Protein AF-A0A173SD94-F1 (afdb_monomer_lite)

Sequence (151 aa):
MPSIMVYTEETFYYTDGIRVVAREEYMRPDVTELSFYQKEGFWFGFEAPYSIYTMQGIRALIELKLRQYDCTPEFRYTRKKIEYSYSEKKILDSVIFYITKSDQPGVLSVMEEINHSTHLCFWNMKVPYHDFGEIRKHTDAVFYGMFQQKA

Organism: NCBI:txid301302

pLDDT: mean 86.02, std 11.49, range [43.0, 97.5]

Secondary structure (DSSP, 8-state):
----EEEEEEEEEEGGG-EEEEEEETT-TT-EEEEEEETTEEEEEEEESS-TTT-HHHHHHHHHHHHHTT----EEEEEEEEEEES-TT-GGGEEEEEEEE-SSTT-EEEEEEETT-S-EEEEEE-S-TT-HHHHHHHHHHHHHHHHHTT-

Radius of gyration: 16.24 Å; chains: 1; bounding box: 37×31×44 Å

Structure (mmCIF, N/CA/C/O backbone):
data_AF-A0A173SD94-F1
#
_entry.id   AF-A0A173SD94-F1
#
loop_
_atom_site.group_PDB
_atom_site.id
_atom_site.type_symbol
_atom_site.label_atom_id
_atom_site.label_alt_id
_atom_site.label_comp_id
_atom_site.label_asym_id
_atom_site.label_entity_id
_atom_site.label_seq_id
_atom_site.pdbx_PDB_ins_code
_atom_site.Cartn_x
_atom_site.Cartn_y
_atom_site.Cartn_z
_atom_site.occupancy
_atom_site.B_iso_or_equiv
_atom_site.auth_seq_id
_atom_site.auth_comp_id
_atom_site.auth_asym_id
_atom_site.auth_atom_id
_atom_site.pdbx_PDB_model_num
ATOM 1 N N . MET A 1 1 ? 1.205 -7.989 -28.031 1.00 50.88 1 MET A N 1
ATOM 2 C CA . MET A 1 1 ? 2.018 -7.678 -26.836 1.00 50.88 1 MET A CA 1
ATOM 3 C C . MET A 1 1 ? 1.336 -8.327 -25.649 1.00 50.88 1 MET A C 1
ATOM 5 O O . MET A 1 1 ? 0.119 -8.193 -25.576 1.00 50.88 1 MET A O 1
ATOM 9 N N . PRO A 1 2 ? 2.043 -9.066 -24.780 1.00 56.25 2 PRO A N 1
ATOM 10 C CA . PRO A 1 2 ? 1.450 -9.464 -23.511 1.00 56.25 2 PRO A CA 1
ATOM 11 C C . PRO A 1 2 ? 1.083 -8.198 -22.721 1.00 56.25 2 PRO A C 1
ATOM 13 O O . PRO A 1 2 ? 1.856 -7.240 -22.695 1.00 56.25 2 PRO A O 1
ATOM 16 N N . SER A 1 3 ? -0.122 -8.160 -22.159 1.00 68.50 3 SER A N 1
ATOM 17 C CA . SER A 1 3 ? -0.585 -7.062 -21.311 1.00 68.50 3 SER A CA 1
ATOM 18 C C . SER A 1 3 ? 0.028 -7.227 -19.924 1.00 68.50 3 SER A C 1
ATOM 20 O O . SER A 1 3 ? -0.279 -8.195 -19.230 1.00 68.50 3 SER A O 1
ATOM 22 N N . ILE A 1 4 ? 0.908 -6.307 -19.533 1.00 78.56 4 ILE A N 1
ATOM 23 C CA . ILE A 1 4 ? 1.461 -6.277 -18.179 1.00 78.56 4 ILE A CA 1
ATOM 24 C C . ILE A 1 4 ? 0.435 -5.595 -17.277 1.00 78.56 4 ILE A C 1
ATOM 26 O O . ILE A 1 4 ? 0.091 -4.434 -17.491 1.00 78.56 4 ILE A O 1
ATOM 30 N N . MET A 1 5 ? -0.029 -6.323 -16.269 1.00 85.31 5 MET A N 1
ATOM 31 C CA . MET A 1 5 ? -0.860 -5.796 -15.196 1.00 85.31 5 MET A CA 1
ATOM 32 C C . MET A 1 5 ? 0.035 -5.339 -14.057 1.00 85.31 5 MET A C 1
ATOM 34 O O . MET A 1 5 ? 0.999 -6.017 -13.693 1.00 85.31 5 MET A O 1
ATOM 38 N N . VAL A 1 6 ? -0.293 -4.182 -13.498 1.00 87.81 6 VAL A N 1
ATOM 39 C CA . VAL A 1 6 ? 0.474 -3.557 -12.430 1.00 87.81 6 VAL A CA 1
ATOM 40 C C . VAL A 1 6 ? -0.467 -3.171 -11.308 1.00 87.81 6 VAL A C 1
ATOM 42 O O . VAL A 1 6 ? -1.385 -2.376 -11.518 1.00 87.81 6 VAL A O 1
ATOM 45 N N . TYR A 1 7 ? -0.180 -3.678 -10.115 1.00 89.25 7 TYR A N 1
ATOM 46 C CA . TYR A 1 7 ? -0.896 -3.324 -8.900 1.00 89.25 7 TYR A CA 1
ATOM 47 C C . TYR A 1 7 ? 0.049 -2.672 -7.901 1.00 89.25 7 TYR A C 1
ATOM 49 O O . TYR A 1 7 ? 1.082 -3.242 -7.545 1.00 89.25 7 TYR A O 1
ATOM 57 N N . THR A 1 8 ? -0.338 -1.498 -7.421 1.00 92.06 8 THR A N 1
ATOM 58 C CA . THR A 1 8 ? 0.311 -0.821 -6.300 1.00 92.06 8 THR A CA 1
ATOM 59 C C . THR A 1 8 ? -0.572 -0.990 -5.077 1.00 92.06 8 THR A C 1
ATOM 61 O O . THR A 1 8 ? -1.768 -0.714 -5.124 1.00 92.06 8 THR A O 1
ATOM 64 N N . GLU A 1 9 ? 0.010 -1.459 -3.982 1.00 94.12 9 GLU A N 1
ATOM 65 C CA . GLU A 1 9 ? -0.698 -1.721 -2.738 1.00 94.12 9 GLU A CA 1
ATOM 66 C C . GLU A 1 9 ? 0.004 -1.040 -1.561 1.00 94.12 9 GLU A C 1
ATOM 68 O O . GLU A 1 9 ? 1.224 -1.134 -1.387 1.00 94.12 9 GLU A O 1
ATOM 73 N N . GLU A 1 10 ? -0.785 -0.390 -0.712 1.00 94.44 10 GLU A N 1
ATOM 74 C CA . GLU A 1 10 ? -0.366 0.070 0.602 1.00 94.44 10 GLU A CA 1
ATOM 75 C C . GLU A 1 10 ? -1.263 -0.513 1.685 1.00 94.44 10 GLU A C 1
ATOM 77 O O . GLU A 1 10 ? -2.476 -0.311 1.706 1.00 94.44 10 GLU A O 1
ATOM 82 N N . THR A 1 11 ? -0.650 -1.229 2.620 1.00 95.12 11 THR A N 1
ATOM 83 C CA . THR A 1 11 ? -1.340 -1.813 3.761 1.00 95.12 11 THR A CA 1
ATOM 84 C C . THR A 1 11 ? -1.064 -1.000 5.017 1.00 95.12 11 THR A C 1
ATOM 86 O O . THR A 1 11 ? 0.054 -1.015 5.533 1.00 95.12 11 THR A O 1
ATOM 89 N N . PHE A 1 12 ? -2.096 -0.363 5.557 1.00 94.38 12 PHE A N 1
ATOM 90 C CA . PHE A 1 12 ? -2.075 0.402 6.798 1.00 94.38 12 PHE A CA 1
ATOM 91 C C . PHE A 1 12 ? -2.411 -0.495 7.989 1.00 94.38 12 PHE A C 1
ATOM 93 O O . PHE A 1 12 ? -3.413 -1.211 7.973 1.00 94.38 12 PHE A O 1
ATOM 100 N N . TYR A 1 13 ? -1.604 -0.419 9.044 1.00 94.62 13 TYR A N 1
ATOM 101 C CA . TYR A 1 13 ? -1.827 -1.123 10.303 1.00 94.62 13 TYR A CA 1
ATOM 102 C C . TYR A 1 13 ? -2.145 -0.115 11.401 1.00 94.62 13 TYR A C 1
ATOM 104 O O . TYR A 1 13 ? -1.345 0.781 11.688 1.00 94.62 13 TYR A O 1
ATOM 112 N N . TYR A 1 14 ? -3.298 -0.291 12.032 1.00 93.75 14 TYR A N 1
ATOM 113 C CA . TYR A 1 14 ? -3.752 0.515 13.157 1.00 93.75 14 TYR A CA 1
ATOM 114 C C . TYR A 1 14 ? -3.712 -0.308 14.449 1.00 93.75 14 TYR A C 1
ATOM 116 O O . TYR A 1 14 ? -3.553 -1.536 14.444 1.00 93.75 14 TYR A O 1
ATOM 124 N N . THR A 1 15 ? -3.829 0.372 15.585 1.00 85.44 15 THR A N 1
ATOM 125 C CA . THR A 1 15 ? -4.229 -0.259 16.847 1.00 85.44 15 THR A CA 1
ATOM 126 C C . THR A 1 15 ? -5.554 -1.014 16.689 1.00 85.44 15 THR A C 1
ATOM 128 O O . THR A 1 15 ? -6.225 -0.929 15.665 1.00 85.44 15 THR A O 1
ATOM 131 N N . ASP A 1 16 ? -5.884 -1.855 17.668 1.00 82.19 16 ASP A N 1
ATOM 132 C CA . ASP A 1 16 ? -7.099 -2.695 17.684 1.00 82.19 16 ASP A CA 1
ATOM 133 C C . ASP A 1 16 ? -7.096 -3.893 16.720 1.00 82.19 16 ASP A C 1
ATOM 135 O O . ASP A 1 16 ? -8.035 -4.687 16.678 1.00 82.19 16 ASP A O 1
ATOM 139 N N . GLY A 1 17 ? -5.979 -4.116 16.021 1.00 90.19 17 GLY A N 1
ATOM 140 C CA . GLY A 1 17 ? -5.851 -5.214 15.060 1.00 90.19 17 GLY A CA 1
ATOM 141 C C . GLY A 1 17 ? -6.561 -4.926 13.741 1.00 90.19 17 GLY A C 1
ATOM 142 O O . GLY A 1 17 ? -6.879 -5.859 13.006 1.00 90.19 17 GLY A O 1
ATOM 143 N N . ILE A 1 18 ? -6.803 -3.645 13.451 1.00 94.75 18 ILE A N 1
ATOM 144 C CA . ILE A 1 18 ? -7.381 -3.188 12.194 1.00 94.75 18 ILE A CA 1
ATOM 145 C C . ILE A 1 18 ? -6.268 -3.051 11.158 1.00 94.75 18 ILE A C 1
ATOM 147 O O . ILE A 1 18 ? -5.233 -2.416 11.392 1.00 94.75 18 ILE A O 1
ATOM 151 N N . ARG A 1 19 ? -6.506 -3.629 9.984 1.00 95.88 19 ARG A N 1
ATOM 152 C CA . ARG A 1 19 ? -5.631 -3.504 8.822 1.00 95.88 19 ARG A CA 1
ATOM 153 C C . ARG A 1 19 ? -6.450 -3.042 7.631 1.00 95.88 19 ARG A C 1
ATOM 155 O O . ARG A 1 19 ? -7.505 -3.606 7.362 1.00 95.88 19 ARG A O 1
ATOM 162 N N . VAL A 1 20 ? -5.956 -2.053 6.903 1.00 96.50 20 VAL A N 1
ATOM 163 C CA . VAL A 1 20 ? -6.625 -1.527 5.710 1.00 96.50 20 VAL A CA 1
ATOM 164 C C . VAL A 1 20 ? -5.686 -1.666 4.528 1.00 96.50 20 VAL A C 1
ATOM 166 O O . VAL A 1 20 ? -4.536 -1.250 4.611 1.00 96.50 20 VAL A O 1
ATOM 169 N N . VAL A 1 21 ? -6.156 -2.281 3.452 1.00 96.12 21 VAL A N 1
ATOM 170 C CA . VAL A 1 21 ? -5.405 -2.482 2.214 1.00 96.12 21 VAL A CA 1
ATOM 171 C C . VAL A 1 21 ? -5.951 -1.510 1.181 1.00 96.12 21 VAL A C 1
ATOM 173 O O . VAL A 1 21 ? -7.133 -1.570 0.857 1.00 96.12 21 VAL A O 1
ATOM 176 N N . ALA A 1 22 ? -5.101 -0.613 0.699 1.00 94.69 22 ALA A N 1
ATOM 177 C CA . ALA A 1 22 ? -5.373 0.256 -0.433 1.00 94.69 22 ALA A CA 1
ATOM 178 C C . ALA A 1 22 ? -4.685 -0.321 -1.665 1.00 94.69 22 ALA A C 1
ATOM 180 O O . ALA A 1 22 ? -3.470 -0.501 -1.635 1.00 94.69 22 ALA A O 1
ATOM 181 N N . ARG A 1 23 ? -5.438 -0.620 -2.722 1.00 93.75 23 ARG A N 1
ATOM 182 C CA . ARG A 1 23 ? -4.920 -1.195 -3.964 1.00 93.75 23 ARG A CA 1
ATOM 183 C C . ARG A 1 23 ? -5.354 -0.351 -5.152 1.00 93.75 23 ARG A C 1
ATOM 185 O O . ARG A 1 23 ? -6.531 -0.058 -5.311 1.00 93.75 23 ARG A O 1
ATOM 192 N N . GLU A 1 24 ? -4.401 0.006 -5.996 1.00 91.44 24 GLU A N 1
ATOM 193 C CA . GLU A 1 24 ? -4.641 0.734 -7.238 1.00 91.44 24 GLU A CA 1
ATOM 194 C C . GLU A 1 24 ? -4.048 -0.053 -8.402 1.00 91.44 24 GLU A C 1
ATOM 196 O O . GLU A 1 24 ? -2.906 -0.522 -8.347 1.00 91.44 24 GLU A O 1
ATOM 201 N N . GLU A 1 25 ? -4.844 -0.224 -9.452 1.00 87.00 25 GLU A N 1
ATOM 202 C CA . GLU A 1 25 ? -4.386 -0.791 -10.712 1.00 87.00 25 GLU A CA 1
ATOM 203 C C . GLU A 1 25 ? -3.905 0.339 -11.620 1.00 87.00 25 GLU A C 1
ATOM 205 O O . GLU A 1 25 ? -4.627 1.306 -11.850 1.00 87.00 25 GLU A O 1
ATOM 210 N N . TYR A 1 26 ? -2.709 0.202 -12.191 1.00 75.75 26 TYR A N 1
ATOM 211 C CA . TYR A 1 26 ? -2.108 1.254 -13.018 1.00 75.75 26 TYR A CA 1
ATOM 212 C C . TYR A 1 26 ? -2.994 1.696 -14.194 1.00 75.75 26 TYR A C 1
ATOM 214 O O . TYR A 1 26 ? -3.017 2.870 -14.555 1.00 75.75 26 TYR A O 1
ATOM 222 N N . MET A 1 27 ? -3.751 0.765 -14.780 1.00 66.88 27 MET A N 1
ATOM 223 C CA . MET A 1 27 ? -4.632 1.042 -15.919 1.00 66.88 27 MET A CA 1
ATOM 224 C C . MET A 1 27 ? -5.938 1.756 -15.518 1.00 66.88 27 MET A C 1
ATOM 226 O O . MET A 1 27 ? -6.710 2.152 -16.392 1.00 66.88 27 MET A O 1
ATOM 230 N N . ARG A 1 28 ? -6.184 1.952 -14.215 1.00 70.62 28 ARG A N 1
ATOM 231 C CA . ARG A 1 28 ? -7.303 2.715 -13.638 1.00 70.62 28 ARG A CA 1
ATOM 232 C C . ARG A 1 28 ? -6.780 3.707 -12.581 1.00 70.62 28 ARG A C 1
ATOM 234 O O . ARG A 1 28 ? -7.079 3.551 -11.399 1.00 70.62 28 ARG A O 1
ATOM 241 N N . PRO A 1 29 ? -6.036 4.752 -12.988 1.00 68.12 29 PRO A N 1
ATOM 242 C CA . PRO A 1 29 ? -5.340 5.657 -12.062 1.00 68.12 29 PRO A CA 1
ATOM 243 C C . PRO A 1 29 ? -6.265 6.549 -11.209 1.00 68.12 29 PRO A C 1
ATOM 245 O O . PRO A 1 29 ? -5.791 7.284 -10.346 1.00 68.12 29 PRO A O 1
ATOM 248 N N . ASP A 1 30 ? -7.580 6.492 -11.432 1.00 74.06 30 ASP A N 1
ATOM 249 C CA . ASP A 1 30 ? -8.556 7.364 -10.771 1.00 74.06 30 ASP A CA 1
ATOM 250 C C . ASP A 1 30 ? -9.282 6.691 -9.593 1.00 74.06 30 ASP A C 1
ATOM 252 O O . ASP A 1 30 ? -10.084 7.335 -8.910 1.00 74.06 30 ASP A O 1
ATOM 256 N N . VAL A 1 31 ? -9.032 5.398 -9.354 1.00 84.44 31 VAL A N 1
ATOM 257 C CA . VAL A 1 31 ? -9.743 4.613 -8.339 1.00 84.44 31 VAL A CA 1
ATOM 258 C C . VAL A 1 31 ? -8.775 3.765 -7.521 1.00 84.44 31 VAL A C 1
ATOM 260 O O . VAL A 1 31 ? -8.101 2.883 -8.046 1.00 84.44 31 VAL A O 1
ATOM 263 N N . THR A 1 32 ? -8.779 3.976 -6.206 1.00 91.50 32 THR A N 1
ATOM 264 C CA . THR A 1 32 ? -8.148 3.068 -5.241 1.00 91.50 32 THR A CA 1
ATOM 265 C C . THR A 1 32 ? -9.216 2.211 -4.571 1.00 91.50 32 THR A C 1
ATOM 267 O O . THR A 1 32 ? -10.134 2.729 -3.935 1.00 91.50 32 THR A O 1
ATOM 270 N N . GLU A 1 33 ? -9.074 0.894 -4.634 1.00 94.50 33 GLU A N 1
ATOM 271 C CA . GLU A 1 33 ? -9.869 -0.033 -3.836 1.00 94.50 33 GLU A CA 1
ATOM 272 C C . GLU A 1 33 ? -9.365 -0.031 -2.387 1.00 94.50 33 GLU A C 1
ATOM 274 O O . GLU A 1 33 ? -8.194 -0.301 -2.121 1.00 94.50 33 GLU A O 1
ATOM 279 N N . LEU A 1 34 ? -10.250 0.261 -1.434 1.00 95.94 34 LEU A N 1
ATOM 280 C CA . LEU A 1 34 ? -9.975 0.161 -0.005 1.00 95.94 34 LEU A CA 1
ATOM 281 C C . LEU A 1 34 ? -10.684 -1.056 0.576 1.00 95.94 34 LEU A C 1
ATOM 283 O O . LEU A 1 34 ? -11.908 -1.132 0.553 1.00 95.94 34 LEU A O 1
ATOM 287 N N . SER A 1 35 ? -9.919 -1.968 1.165 1.00 97.50 35 SER A N 1
ATOM 288 C CA . SER A 1 35 ? -10.416 -3.150 1.871 1.00 97.50 35 SER A CA 1
ATOM 289 C C . SER A 1 35 ? -10.027 -3.100 3.344 1.00 97.50 35 SER A C 1
ATOM 291 O O . SER A 1 35 ? -8.847 -3.036 3.688 1.00 97.50 35 SER A O 1
ATOM 293 N N . PHE A 1 36 ? -11.015 -3.155 4.228 1.00 97.19 36 PHE A N 1
ATOM 294 C CA . PHE A 1 36 ? -10.856 -3.082 5.675 1.00 97.19 36 PHE A CA 1
ATOM 295 C C . PHE A 1 36 ? -10.955 -4.477 6.275 1.00 97.19 36 PHE A C 1
ATOM 297 O O . PHE A 1 36 ? -11.855 -5.250 5.952 1.00 97.19 36 PHE A O 1
ATOM 304 N N . TYR A 1 37 ? -10.034 -4.781 7.180 1.00 96.56 37 TYR A N 1
ATOM 305 C CA . TYR A 1 37 ? -9.942 -6.053 7.877 1.00 96.56 37 TYR A CA 1
ATOM 306 C C . TYR A 1 37 ? -9.889 -5.812 9.383 1.00 96.56 37 TYR A C 1
ATOM 308 O O . TYR A 1 37 ? -9.193 -4.909 9.857 1.00 96.56 37 TYR A O 1
ATOM 316 N N . GLN A 1 38 ? -10.580 -6.668 10.125 1.00 92.19 38 GLN A N 1
ATOM 317 C CA . GLN A 1 38 ? -10.417 -6.836 11.567 1.00 92.19 38 GLN A CA 1
ATOM 318 C C . GLN A 1 38 ? -9.856 -8.235 11.851 1.00 92.19 38 GLN A C 1
ATOM 320 O O . GLN A 1 38 ? -9.622 -9.0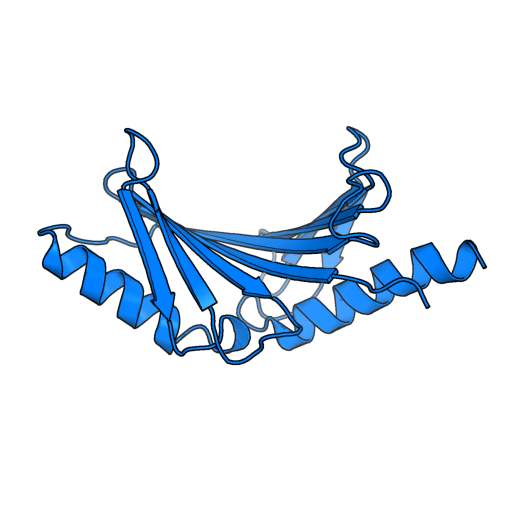21 10.932 1.00 92.19 38 GLN A O 1
ATOM 325 N N . LYS A 1 39 ? -9.634 -8.571 13.126 1.00 84.56 39 LYS A N 1
ATOM 326 C CA . LYS A 1 39 ? -9.108 -9.887 13.532 1.00 84.56 39 LYS A CA 1
ATOM 327 C C . LYS A 1 39 ? -9.890 -11.068 12.940 1.00 84.56 39 LYS A C 1
ATOM 329 O O . LYS A 1 39 ? -9.285 -12.090 12.642 1.00 84.56 39 LYS A O 1
ATOM 334 N N . GLU A 1 40 ? -11.202 -10.917 12.757 1.00 84.12 40 GLU A N 1
ATOM 335 C CA . GLU A 1 40 ? -12.098 -11.955 12.225 1.00 84.12 40 GLU A CA 1
ATOM 336 C C . GLU A 1 40 ? -12.074 -12.079 10.691 1.00 84.12 40 GLU A C 1
ATOM 338 O O . GLU A 1 40 ? -12.705 -12.973 10.132 1.00 84.12 40 GLU A O 1
ATOM 343 N N . GLY A 1 41 ? -11.310 -11.227 9.999 1.00 93.19 41 GLY A N 1
ATOM 344 C CA . GLY A 1 41 ? -11.153 -11.257 8.549 1.00 93.19 41 GLY A CA 1
ATOM 345 C C . GLY A 1 41 ? -11.629 -9.975 7.876 1.00 93.19 41 GLY A C 1
ATOM 346 O O . GLY A 1 41 ? -11.545 -8.881 8.439 1.00 93.19 41 GLY A O 1
ATOM 347 N N . PHE A 1 42 ? -12.059 -10.108 6.622 1.00 96.25 42 PHE A N 1
ATOM 348 C CA . PHE A 1 42 ? -12.598 -8.993 5.850 1.00 96.25 42 PHE A CA 1
ATOM 349 C C . PHE A 1 42 ? -13.827 -8.409 6.546 1.00 96.25 42 PHE A C 1
ATOM 351 O O . PHE A 1 42 ? -14.713 -9.146 6.972 1.00 96.25 42 PHE A O 1
ATOM 358 N N . TRP A 1 43 ? -13.875 -7.084 6.630 1.00 95.06 43 TRP A N 1
ATOM 359 C CA . TRP A 1 43 ? -14.969 -6.362 7.261 1.00 95.06 43 TRP A CA 1
ATOM 360 C C . TRP A 1 43 ? -15.846 -5.660 6.225 1.00 95.06 43 TRP A C 1
ATOM 362 O O . TRP A 1 43 ? -17.034 -5.953 6.122 1.00 95.06 43 TRP A O 1
ATOM 372 N N . PHE A 1 44 ? -15.266 -4.755 5.438 1.00 95.88 44 PHE A N 1
ATOM 373 C CA . PHE A 1 44 ? -15.941 -4.071 4.334 1.00 95.88 44 PHE A CA 1
ATOM 374 C C . PHE A 1 44 ? -14.915 -3.483 3.361 1.00 95.88 44 PHE A C 1
ATOM 376 O O . PHE A 1 44 ? -13.735 -3.362 3.685 1.00 95.88 44 PHE A O 1
ATOM 383 N N . GLY A 1 45 ? -15.363 -3.068 2.178 1.00 96.25 45 GLY A N 1
ATOM 384 C CA . GLY A 1 45 ? -14.512 -2.386 1.210 1.00 96.25 45 GLY A CA 1
ATOM 385 C C . GLY A 1 45 ? -15.300 -1.481 0.274 1.00 96.25 45 GLY A C 1
ATOM 386 O O . GLY A 1 45 ? -16.521 -1.604 0.170 1.00 96.25 45 GLY A O 1
ATOM 387 N N . PHE A 1 46 ? -14.610 -0.530 -0.348 1.00 94.81 46 PHE A N 1
ATOM 388 C CA . PHE A 1 46 ? -15.191 0.403 -1.311 1.00 94.81 46 PHE A CA 1
ATOM 389 C C . PHE A 1 46 ? -14.115 1.037 -2.199 1.00 94.81 46 PHE A C 1
ATOM 391 O O . PHE A 1 46 ? -12.941 1.094 -1.837 1.00 94.81 46 PHE A O 1
ATOM 398 N N . GLU A 1 47 ? -14.537 1.563 -3.345 1.00 93.88 47 GLU A N 1
ATOM 399 C CA . GLU A 1 47 ? -13.695 2.342 -4.252 1.00 93.88 47 GLU A CA 1
ATOM 400 C C . GLU A 1 47 ? -13.616 3.808 -3.795 1.00 93.88 47 GLU A C 1
ATOM 402 O O . GLU A 1 47 ? -14.634 4.479 -3.600 1.00 93.88 47 GLU A O 1
ATOM 407 N N . ALA A 1 48 ? -12.400 4.310 -3.599 1.00 91.00 48 ALA A N 1
ATOM 408 C CA . ALA A 1 48 ? -12.115 5.692 -3.244 1.00 91.00 48 ALA A CA 1
ATOM 409 C C . ALA A 1 48 ? -11.669 6.488 -4.485 1.00 91.00 48 ALA A C 1
ATOM 411 O O . ALA A 1 48 ? -10.789 6.022 -5.211 1.00 91.00 48 ALA A O 1
ATOM 412 N N . PRO A 1 49 ? -12.185 7.716 -4.693 1.00 88.38 49 PRO A N 1
ATOM 413 C CA . PRO A 1 49 ? -11.823 8.579 -5.823 1.00 88.38 49 PRO A CA 1
ATOM 414 C C . PRO A 1 49 ? -10.508 9.339 -5.564 1.00 88.38 49 PRO A C 1
ATOM 416 O O . PRO A 1 49 ? -10.389 10.532 -5.838 1.00 88.38 49 PRO A O 1
ATOM 419 N N . TYR A 1 50 ? -9.542 8.678 -4.933 1.00 86.50 50 TYR A N 1
ATOM 420 C CA . TYR A 1 50 ? -8.225 9.223 -4.634 1.00 86.50 50 TYR A CA 1
ATOM 421 C C . TYR A 1 50 ? -7.183 8.235 -5.118 1.00 86.50 50 TYR A C 1
ATOM 423 O O . TYR A 1 50 ? -7.382 7.033 -4.970 1.00 86.50 50 TYR A O 1
ATOM 431 N N . SER A 1 51 ? -6.061 8.751 -5.617 1.00 86.75 51 SER A N 1
ATOM 432 C CA . SER A 1 51 ? -4.946 7.898 -6.001 1.00 86.75 51 SER A CA 1
ATOM 433 C C . SER A 1 51 ? -4.024 7.609 -4.817 1.00 86.75 51 SER A C 1
ATOM 435 O O . SER A 1 51 ? -3.634 8.523 -4.070 1.00 86.75 51 SER A O 1
ATOM 437 N N . ILE A 1 52 ? -3.609 6.351 -4.684 1.00 85.75 52 ILE A N 1
ATOM 438 C CA . ILE A 1 52 ? -2.633 5.889 -3.694 1.00 85.75 52 ILE A CA 1
ATOM 439 C C . ILE A 1 52 ? -1.280 6.594 -3.845 1.00 85.75 52 ILE A C 1
ATOM 441 O O . ILE A 1 52 ? -0.569 6.766 -2.862 1.00 85.75 52 ILE A O 1
ATOM 445 N N . TYR A 1 53 ? -0.944 7.102 -5.035 1.00 83.12 53 TYR A N 1
ATOM 446 C CA . TYR A 1 53 ? 0.298 7.844 -5.278 1.00 83.12 53 TYR A CA 1
ATOM 447 C C . TYR A 1 53 ? 0.347 9.188 -4.545 1.00 83.12 53 TYR A C 1
ATOM 449 O O . TYR A 1 53 ? 1.428 9.690 -4.243 1.00 83.12 53 TYR A O 1
ATOM 457 N N . THR A 1 54 ? -0.815 9.764 -4.227 1.00 78.00 54 THR A N 1
ATOM 458 C CA . THR A 1 54 ? -0.908 11.055 -3.528 1.00 78.00 54 THR A CA 1
ATOM 459 C C . THR A 1 54 ? -1.016 10.916 -2.011 1.00 78.00 54 THR A C 1
ATOM 461 O O . THR A 1 54 ? -0.700 11.870 -1.305 1.00 78.00 54 THR A O 1
ATOM 464 N N . MET A 1 55 ? -1.418 9.739 -1.506 1.00 76.62 55 MET A N 1
ATOM 465 C CA . MET A 1 55 ? -1.520 9.307 -0.096 1.00 76.62 55 MET A CA 1
ATOM 466 C C . MET A 1 55 ? -2.361 10.145 0.882 1.00 76.62 55 MET A C 1
ATOM 468 O O . MET A 1 55 ? -2.947 9.593 1.817 1.00 76.62 55 MET A O 1
ATOM 472 N N . GLN A 1 56 ? -2.444 11.459 0.701 1.00 75.94 56 GLN A N 1
ATOM 473 C CA . GLN A 1 56 ? -3.079 12.386 1.628 1.00 75.94 56 GLN A CA 1
ATOM 474 C C . GLN A 1 56 ? -4.593 12.161 1.701 1.00 75.94 56 GLN A C 1
ATOM 476 O O . GLN A 1 56 ? -5.147 12.098 2.798 1.00 75.94 56 GLN A O 1
ATOM 481 N N . GLY A 1 57 ? -5.253 11.977 0.551 1.00 84.06 57 GLY A N 1
ATOM 482 C CA . GLY A 1 57 ? -6.696 11.721 0.489 1.00 84.06 57 GLY A CA 1
ATOM 483 C C . GLY A 1 57 ? -7.084 10.358 1.066 1.00 84.06 57 GLY A C 1
ATOM 484 O O . GLY A 1 57 ? -8.028 10.258 1.848 1.00 84.06 57 GLY A O 1
ATOM 485 N N . ILE A 1 58 ? -6.302 9.320 0.755 1.00 89.69 58 ILE A N 1
ATOM 486 C CA . ILE A 1 58 ? -6.581 7.942 1.176 1.00 89.69 58 ILE A CA 1
ATOM 487 C C . ILE A 1 58 ? -6.521 7.793 2.693 1.00 89.69 58 ILE A C 1
ATOM 489 O O . ILE A 1 58 ? -7.479 7.317 3.300 1.00 89.69 58 ILE A O 1
ATOM 493 N N . ARG A 1 59 ? -5.438 8.240 3.337 1.00 90.12 59 ARG A N 1
ATOM 494 C CA . ARG A 1 59 ? -5.298 8.075 4.790 1.00 90.12 59 ARG A CA 1
ATOM 495 C C . ARG A 1 59 ? -6.383 8.828 5.563 1.00 90.12 59 ARG A C 1
ATOM 497 O O . ARG A 1 59 ? -6.950 8.279 6.506 1.00 90.12 59 ARG A O 1
ATOM 504 N N . ALA A 1 60 ? -6.683 10.063 5.161 1.00 91.12 60 ALA A N 1
ATOM 505 C CA . ALA A 1 60 ? -7.731 10.856 5.799 1.00 91.12 60 ALA A CA 1
ATOM 506 C C . ALA A 1 60 ? -9.104 10.177 5.672 1.00 91.12 60 ALA A C 1
ATOM 508 O O . ALA A 1 60 ? -9.857 10.117 6.646 1.00 91.12 60 ALA A O 1
ATOM 509 N N . LEU A 1 61 ? -9.403 9.612 4.499 1.00 93.31 61 LEU A N 1
ATOM 510 C CA . LEU A 1 61 ? -10.635 8.870 4.254 1.00 93.31 61 LEU A CA 1
ATOM 511 C C . LEU A 1 61 ? -10.718 7.587 5.089 1.00 93.31 61 LEU A C 1
ATOM 513 O O . LEU A 1 61 ? -11.770 7.310 5.662 1.00 93.31 61 LEU A O 1
ATOM 517 N N . ILE A 1 62 ? -9.618 6.836 5.207 1.00 94.38 62 ILE A N 1
ATOM 518 C CA . ILE A 1 62 ? -9.539 5.641 6.060 1.00 94.38 62 ILE A CA 1
ATOM 519 C C . ILE A 1 62 ? -9.861 6.000 7.511 1.00 94.38 62 ILE A C 1
ATOM 521 O O . ILE A 1 62 ? -10.753 5.402 8.109 1.00 94.38 62 ILE A O 1
ATOM 525 N N . GLU A 1 63 ? -9.175 6.996 8.074 1.00 93.81 63 GLU A N 1
ATOM 526 C CA . GLU A 1 63 ? -9.385 7.398 9.468 1.00 93.81 63 GLU A CA 1
ATOM 527 C C . GLU A 1 63 ? -10.806 7.931 9.703 1.00 93.81 63 GLU A C 1
ATOM 529 O O . GLU A 1 63 ? -11.409 7.634 10.734 1.00 93.81 63 GLU A O 1
ATOM 534 N N . LEU A 1 64 ? -11.371 8.674 8.744 1.00 94.31 64 LEU A N 1
ATOM 535 C CA . LEU A 1 64 ? -12.764 9.119 8.795 1.00 94.31 64 LEU A CA 1
ATOM 536 C C . LEU A 1 64 ? -13.732 7.931 8.826 1.00 94.31 64 LEU A C 1
ATOM 538 O O . LEU A 1 64 ? -14.647 7.920 9.646 1.00 94.31 64 LEU A O 1
ATOM 542 N N . LYS A 1 65 ? -13.527 6.927 7.964 1.00 94.94 65 LYS A N 1
ATOM 543 C CA . LYS A 1 65 ? -14.360 5.719 7.931 1.00 94.94 65 LYS A CA 1
ATOM 544 C C . LYS A 1 65 ? -14.260 4.924 9.221 1.00 94.94 65 LYS A C 1
ATOM 546 O O . LYS A 1 65 ? -15.291 4.542 9.752 1.00 94.94 65 LYS A O 1
ATOM 551 N N . LEU A 1 66 ? -13.062 4.732 9.768 1.00 94.19 66 LEU A N 1
ATOM 552 C CA . LEU A 1 66 ? -12.889 4.013 11.033 1.00 94.19 66 LEU A CA 1
ATOM 553 C C . LEU A 1 66 ? -13.625 4.703 12.191 1.00 94.19 66 LEU A C 1
ATOM 555 O O . LEU A 1 66 ? -14.318 4.031 12.951 1.00 94.19 66 LEU A O 1
ATOM 559 N N . ARG A 1 67 ? -13.576 6.039 12.270 1.00 94.44 67 ARG A N 1
ATOM 560 C CA . ARG A 1 67 ? -14.327 6.801 13.284 1.00 94.44 67 ARG A CA 1
ATOM 561 C C . ARG A 1 67 ? -15.849 6.663 13.154 1.00 94.44 67 ARG A C 1
ATOM 563 O O . ARG A 1 67 ? -16.536 6.780 14.157 1.00 94.44 67 ARG A O 1
ATOM 570 N N . GLN A 1 68 ? -16.381 6.407 11.954 1.00 94.62 68 GLN A N 1
ATOM 571 C CA . GLN A 1 68 ? -17.819 6.146 11.752 1.00 94.62 68 GLN A CA 1
ATOM 572 C C . GLN A 1 68 ? -18.271 4.798 12.332 1.00 94.62 68 GLN A C 1
ATOM 574 O O . GLN A 1 68 ? -19.463 4.613 12.553 1.00 94.62 68 GLN A O 1
ATOM 579 N N . TYR A 1 69 ? -17.337 3.878 12.580 1.00 91.88 69 TYR A N 1
ATOM 580 C CA . TYR A 1 69 ? -17.588 2.588 13.226 1.00 91.88 69 TYR A CA 1
ATOM 581 C C . TYR A 1 69 ? -17.104 2.567 14.684 1.00 91.88 69 TYR A C 1
ATOM 583 O O . TYR A 1 69 ? -16.670 1.524 15.172 1.00 91.88 69 TYR A O 1
ATOM 591 N N . ASP A 1 70 ? -17.089 3.724 15.353 1.00 90.94 70 ASP A N 1
ATOM 592 C CA . ASP A 1 70 ? -16.635 3.891 16.743 1.00 90.94 70 ASP A CA 1
ATOM 593 C C . ASP A 1 70 ? -15.205 3.380 17.019 1.00 90.94 70 ASP A C 1
ATOM 595 O O . ASP A 1 70 ? -14.810 3.151 18.163 1.00 90.94 70 ASP A O 1
ATOM 599 N N . CYS A 1 71 ? -14.384 3.231 15.976 1.00 91.00 71 CYS A N 1
ATOM 600 C CA . CYS A 1 71 ? -12.974 2.896 16.122 1.00 91.00 71 CYS A CA 1
ATOM 601 C C . CYS A 1 71 ? -12.171 4.183 16.337 1.00 91.00 71 CYS A C 1
ATOM 603 O O . CYS A 1 71 ? -12.362 5.175 15.629 1.00 91.00 71 CYS A O 1
ATOM 605 N N . THR A 1 72 ? -11.215 4.157 17.267 1.00 91.88 72 THR A N 1
ATOM 606 C CA . THR A 1 72 ? -10.241 5.244 17.438 1.00 91.88 72 THR A CA 1
ATOM 607 C C . THR A 1 72 ? -8.935 4.840 16.756 1.00 91.88 72 THR A C 1
ATOM 609 O O . THR A 1 72 ? -8.118 4.153 17.365 1.00 91.88 72 THR A O 1
ATOM 612 N N . PRO A 1 73 ? -8.717 5.211 15.479 1.00 89.50 73 PRO A N 1
ATOM 613 C CA . PRO A 1 73 ? -7.544 4.753 14.751 1.00 89.50 73 PRO A CA 1
ATOM 614 C C . PRO A 1 73 ? -6.264 5.386 15.307 1.00 89.50 73 PRO A C 1
ATOM 616 O O . PRO A 1 73 ? -6.052 6.589 15.158 1.00 89.50 73 PRO A O 1
ATOM 619 N N . GLU A 1 74 ? -5.363 4.574 15.856 1.00 93.88 74 GLU A N 1
ATOM 620 C CA . GLU A 1 74 ? -3.977 4.969 16.122 1.00 93.88 74 GLU A CA 1
ATOM 621 C C . GLU A 1 74 ? -3.063 4.256 15.117 1.00 93.88 74 GLU A C 1
ATOM 623 O O . GLU A 1 74 ? -2.858 3.040 15.143 1.00 93.88 74 GLU A O 1
ATOM 628 N N . PHE A 1 75 ? -2.570 5.027 14.146 1.00 92.06 75 PHE A N 1
ATOM 629 C CA . PHE A 1 75 ? -1.728 4.517 13.069 1.00 92.06 75 PHE A CA 1
ATOM 630 C C . PHE A 1 75 ? -0.393 4.009 13.621 1.00 92.06 75 PHE A C 1
ATOM 632 O O . PHE A 1 75 ? 0.337 4.759 14.266 1.00 92.06 75 PHE A O 1
ATOM 639 N N . ARG A 1 76 ? -0.041 2.757 13.312 1.00 93.12 76 ARG A N 1
ATOM 640 C CA . ARG A 1 76 ? 1.226 2.151 13.740 1.00 93.12 76 ARG A CA 1
ATOM 641 C C . ARG A 1 76 ? 2.277 2.235 12.649 1.00 93.12 76 ARG A C 1
ATOM 643 O O . ARG A 1 76 ? 3.336 2.827 12.833 1.00 93.12 76 ARG A O 1
ATOM 650 N N . TYR A 1 77 ? 1.998 1.606 11.516 1.00 91.12 77 TYR A N 1
ATOM 651 C CA . TYR A 1 77 ? 2.907 1.573 10.379 1.00 91.12 77 TYR A CA 1
ATOM 652 C C . TYR A 1 77 ? 2.170 1.147 9.114 1.00 91.12 77 TYR A C 1
ATOM 654 O O . TYR A 1 77 ? 0.992 0.791 9.130 1.00 91.12 77 TYR A O 1
ATOM 662 N N . THR A 1 78 ? 2.897 1.175 8.007 1.00 91.81 78 THR A N 1
ATOM 663 C CA . THR A 1 78 ? 2.413 0.749 6.703 1.00 91.81 78 THR A CA 1
ATOM 664 C C . THR A 1 78 ? 3.420 -0.184 6.029 1.00 91.81 78 THR A C 1
ATOM 666 O O . THR A 1 78 ? 4.604 -0.194 6.385 1.00 91.81 78 THR A O 1
ATOM 669 N N . ARG A 1 79 ? 2.950 -0.992 5.080 1.00 92.38 79 ARG A N 1
ATOM 670 C CA . ARG A 1 79 ? 3.777 -1.792 4.172 1.00 92.38 79 ARG A CA 1
ATOM 671 C C . ARG A 1 79 ? 3.351 -1.518 2.742 1.00 92.38 79 ARG A C 1
ATOM 673 O O . ARG A 1 79 ? 2.158 -1.456 2.465 1.00 92.38 79 ARG A O 1
ATOM 680 N N . LYS A 1 80 ? 4.328 -1.399 1.849 1.00 94.31 80 LYS A N 1
ATOM 681 C CA . LYS A 1 80 ? 4.100 -1.143 0.428 1.00 94.31 80 LYS A CA 1
ATOM 682 C C . LYS A 1 80 ? 4.448 -2.381 -0.375 1.00 94.31 80 LYS A C 1
ATOM 684 O O . LYS A 1 80 ? 5.441 -3.049 -0.078 1.00 94.31 80 LYS A O 1
ATOM 689 N N . LYS A 1 81 ? 3.644 -2.656 -1.390 1.00 94.56 81 LYS A N 1
ATOM 690 C CA . LYS A 1 81 ? 3.835 -3.751 -2.329 1.00 94.56 81 LYS A CA 1
ATOM 691 C C . LYS A 1 81 ? 3.567 -3.236 -3.742 1.00 94.56 81 LYS A C 1
ATOM 693 O O . LYS A 1 81 ? 2.623 -2.484 -3.957 1.00 94.56 81 LYS A O 1
ATOM 698 N N . ILE A 1 82 ? 4.394 -3.640 -4.698 1.00 93.56 82 ILE A N 1
ATOM 699 C CA . ILE A 1 82 ? 4.159 -3.420 -6.125 1.00 93.56 82 ILE A CA 1
ATOM 700 C C . ILE A 1 82 ? 4.254 -4.771 -6.822 1.00 93.56 82 ILE A C 1
ATOM 702 O O . ILE A 1 82 ? 5.270 -5.449 -6.715 1.00 93.56 82 ILE A O 1
ATOM 706 N N . GLU A 1 83 ? 3.200 -5.157 -7.526 1.00 91.69 83 GLU A N 1
ATOM 707 C CA . GLU A 1 83 ? 3.101 -6.430 -8.234 1.00 91.69 83 GLU A CA 1
ATOM 708 C C . GLU A 1 83 ? 2.985 -6.189 -9.735 1.00 91.69 83 GLU A C 1
ATOM 710 O O . GLU A 1 83 ? 2.161 -5.395 -10.190 1.00 91.69 83 GLU A O 1
ATOM 715 N N . TYR A 1 84 ? 3.825 -6.887 -10.488 1.00 89.38 84 TYR A N 1
ATOM 716 C CA . TYR A 1 84 ? 3.830 -6.924 -11.941 1.00 89.38 84 TYR A CA 1
ATOM 717 C C . TYR A 1 84 ? 3.446 -8.331 -12.372 1.00 89.38 84 TYR A C 1
ATOM 719 O O . TYR A 1 84 ? 4.079 -9.278 -11.912 1.00 89.38 84 TYR A O 1
ATOM 727 N N . SER A 1 85 ? 2.474 -8.469 -13.271 1.00 83.75 85 SER A N 1
ATOM 728 C CA . SER A 1 85 ? 2.002 -9.771 -13.759 1.00 83.75 85 SER A CA 1
ATOM 729 C C . SER A 1 85 ? 1.772 -9.744 -15.270 1.00 83.75 85 SER A C 1
ATOM 731 O O . SER A 1 85 ? 1.123 -8.839 -15.788 1.00 83.75 85 SER A O 1
ATOM 733 N N . TYR A 1 86 ? 2.273 -10.747 -15.997 1.00 75.75 86 TYR A N 1
ATOM 734 C CA . TYR A 1 86 ? 2.159 -10.839 -17.468 1.00 75.75 86 TYR A CA 1
ATOM 735 C C . TYR A 1 86 ? 0.799 -11.335 -17.987 1.00 75.75 86 TYR A C 1
ATOM 737 O O . TYR A 1 86 ? 0.562 -11.373 -19.197 1.00 75.75 86 TYR A O 1
ATOM 745 N N . SER A 1 87 ? -0.085 -11.785 -17.100 1.00 66.88 87 SER A N 1
ATOM 746 C CA . SER A 1 87 ? -1.395 -12.326 -17.451 1.00 66.88 87 SER A CA 1
ATOM 747 C C . SER A 1 87 ? -2.339 -12.209 -16.265 1.00 66.88 87 SER A C 1
ATOM 749 O O . SER A 1 87 ? -1.975 -12.581 -15.154 1.00 66.88 87 SER A O 1
ATOM 751 N N . GLU A 1 88 ? -3.585 -11.805 -16.514 1.00 56.03 88 GLU A N 1
ATOM 752 C CA . GLU A 1 88 ? -4.665 -11.863 -15.515 1.00 56.03 88 GLU A CA 1
ATOM 753 C C . GLU A 1 88 ? -4.924 -13.293 -15.001 1.00 56.03 88 GLU A C 1
ATOM 755 O O . GLU A 1 88 ? -5.502 -13.481 -13.935 1.00 56.03 88 GLU A O 1
ATOM 760 N N . LYS A 1 89 ? -4.523 -14.323 -15.766 1.00 51.34 89 LYS A N 1
ATOM 761 C CA . LYS A 1 89 ? -4.892 -15.730 -15.528 1.00 51.34 89 LYS A CA 1
ATOM 762 C C . LYS A 1 89 ? -3.731 -16.634 -15.116 1.00 51.34 89 LYS A C 1
ATOM 764 O O . LYS A 1 89 ? -3.977 -17.797 -14.799 1.00 51.34 89 LYS A O 1
ATOM 769 N N . LYS A 1 90 ? -2.476 -16.172 -15.163 1.00 52.38 90 LYS A N 1
ATOM 770 C CA . LYS A 1 90 ? -1.306 -17.009 -14.844 1.00 52.38 90 LYS A CA 1
ATOM 771 C C . LYS A 1 90 ? -0.336 -16.299 -13.904 1.00 52.38 90 LYS A C 1
ATOM 773 O O . LYS A 1 90 ? 0.350 -15.366 -14.289 1.00 52.38 90 LYS A O 1
ATOM 778 N N . ILE A 1 91 ? -0.233 -16.875 -12.710 1.00 54.78 91 ILE A N 1
ATOM 779 C CA . ILE A 1 91 ? 0.677 -16.544 -11.600 1.00 54.78 91 ILE A CA 1
ATOM 780 C C . ILE A 1 91 ? 2.163 -16.809 -11.953 1.00 54.78 91 ILE A C 1
ATOM 782 O O . ILE A 1 91 ? 3.069 -16.407 -11.235 1.00 54.78 91 ILE A O 1
ATOM 786 N N . LEU A 1 92 ? 2.426 -17.497 -13.069 1.00 56.72 92 LEU A N 1
ATOM 787 C CA . LEU A 1 92 ? 3.742 -18.040 -13.428 1.00 56.72 92 LEU A CA 1
ATOM 788 C C . LEU A 1 92 ? 4.743 -17.015 -13.981 1.00 56.72 92 LEU A C 1
ATOM 790 O O . LEU A 1 92 ? 5.886 -17.390 -14.212 1.00 56.72 92 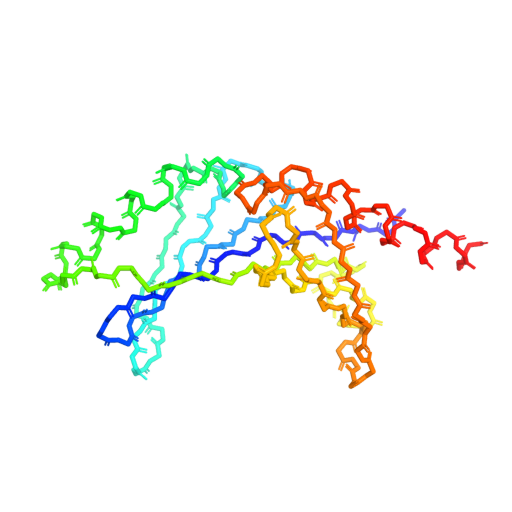LEU A O 1
ATOM 794 N N . ASP A 1 93 ? 4.329 -15.763 -14.170 1.00 75.19 93 ASP A N 1
ATOM 795 C CA . ASP A 1 93 ? 5.176 -14.669 -14.651 1.00 75.19 93 ASP A CA 1
ATOM 796 C C . ASP A 1 93 ? 4.847 -13.388 -13.866 1.00 75.19 93 ASP A C 1
ATOM 798 O O . ASP A 1 93 ? 4.307 -12.420 -14.417 1.00 75.19 93 ASP A O 1
ATOM 802 N N . SER A 1 94 ? 5.114 -13.417 -12.556 1.00 83.06 94 SER A N 1
ATOM 803 C CA . SER A 1 94 ? 4.925 -12.281 -11.652 1.00 83.06 94 SER A CA 1
ATOM 804 C C . SER A 1 94 ? 6.227 -11.859 -10.974 1.00 83.06 94 SER A C 1
ATOM 806 O O . SER A 1 94 ? 7.099 -12.676 -10.678 1.00 83.06 94 SER A O 1
ATOM 808 N N . VAL A 1 95 ? 6.372 -10.561 -10.724 1.00 89.31 95 VAL A N 1
ATOM 809 C CA . VAL A 1 95 ? 7.427 -10.016 -9.863 1.00 89.31 95 VAL A CA 1
ATOM 810 C C . VAL A 1 95 ? 6.771 -9.116 -8.833 1.00 89.31 95 VAL A C 1
ATOM 812 O O . VAL A 1 95 ? 6.020 -8.202 -9.181 1.00 89.31 95 VAL A O 1
ATOM 815 N N . ILE A 1 96 ? 7.048 -9.383 -7.562 1.00 92.38 96 ILE A N 1
ATOM 816 C CA . ILE A 1 96 ? 6.519 -8.628 -6.434 1.00 92.38 96 ILE A CA 1
ATOM 817 C C . ILE A 1 96 ? 7.673 -7.940 -5.722 1.00 92.38 96 ILE A C 1
ATOM 819 O O . ILE A 1 96 ? 8.638 -8.576 -5.310 1.00 92.38 96 ILE A O 1
ATOM 823 N N . PHE A 1 97 ? 7.535 -6.635 -5.528 1.00 94.31 97 PHE A N 1
ATOM 824 C CA . PHE A 1 97 ? 8.441 -5.824 -4.732 1.00 94.31 97 PHE A CA 1
ATOM 825 C C . PHE A 1 97 ? 7.748 -5.421 -3.437 1.00 94.31 97 PHE A C 1
ATOM 827 O O . PHE A 1 97 ? 6.736 -4.722 -3.468 1.00 94.31 97 PHE A O 1
ATOM 834 N N . TYR A 1 98 ? 8.305 -5.815 -2.298 1.00 94.38 98 TYR A N 1
ATOM 835 C CA . TYR A 1 98 ? 7.893 -5.342 -0.980 1.00 94.38 98 TYR A CA 1
ATOM 836 C C . TYR A 1 98 ? 8.849 -4.246 -0.528 1.00 94.38 98 TYR A C 1
ATOM 838 O O . TYR A 1 98 ? 10.057 -4.466 -0.459 1.00 94.38 98 TYR A O 1
ATOM 846 N N . ILE A 1 99 ? 8.311 -3.069 -0.208 1.00 94.88 99 ILE A N 1
ATOM 847 C CA . ILE A 1 99 ? 9.098 -1.882 0.131 1.00 94.88 99 ILE A CA 1
ATOM 848 C C . ILE A 1 99 ? 8.892 -1.524 1.602 1.00 94.88 99 ILE A C 1
ATOM 850 O O . ILE A 1 99 ? 7.778 -1.225 2.054 1.00 94.88 99 ILE A O 1
ATOM 854 N N . THR A 1 100 ? 9.990 -1.498 2.350 1.00 92.00 100 THR A N 1
ATOM 855 C CA . THR A 1 100 ? 10.017 -1.130 3.767 1.00 92.00 100 THR A CA 1
ATOM 856 C C . THR A 1 100 ? 10.996 0.009 4.015 1.00 92.00 100 THR A C 1
ATOM 858 O O . THR A 1 100 ? 11.976 0.194 3.293 1.00 92.00 100 THR A O 1
ATOM 861 N N . LYS A 1 101 ? 10.740 0.792 5.065 1.00 89.31 101 LYS A N 1
ATOM 862 C CA . LYS A 1 101 ? 11.749 1.727 5.573 1.00 89.31 101 LYS A CA 1
ATOM 863 C C . LYS A 1 101 ? 12.960 0.927 6.058 1.00 89.31 101 LYS A C 1
ATOM 865 O O . LYS A 1 101 ? 12.772 -0.128 6.662 1.00 89.31 101 LYS A O 1
ATOM 870 N N . SER A 1 102 ? 14.161 1.425 5.786 1.00 86.38 102 SER A N 1
ATOM 871 C CA . SER A 1 102 ? 15.382 0.906 6.403 1.00 86.38 102 SER A CA 1
ATOM 872 C C . SER A 1 102 ? 15.739 1.717 7.653 1.00 86.38 102 SER A C 1
ATOM 874 O O . SER A 1 102 ? 15.162 2.782 7.896 1.00 86.38 102 SER A O 1
ATOM 876 N N . ASP A 1 103 ? 16.728 1.243 8.408 1.00 84.88 103 ASP A N 1
ATOM 877 C CA . ASP A 1 103 ? 17.289 1.973 9.551 1.00 84.88 103 ASP A CA 1
ATOM 878 C C . ASP A 1 103 ? 18.056 3.237 9.124 1.00 84.88 103 ASP A C 1
ATOM 880 O O . ASP A 1 103 ? 18.295 4.136 9.931 1.00 84.88 103 ASP A O 1
ATOM 884 N N . GLN A 1 104 ? 18.442 3.333 7.848 1.00 85.00 104 GLN A N 1
ATOM 885 C CA . GLN A 1 104 ? 19.144 4.490 7.309 1.00 85.00 104 GLN A CA 1
ATOM 886 C C . GLN A 1 104 ? 18.147 5.560 6.827 1.00 85.00 104 GLN A C 1
ATOM 888 O O . GLN A 1 104 ? 17.284 5.278 5.986 1.00 85.00 104 GLN A O 1
ATOM 893 N N . PRO A 1 105 ? 18.272 6.820 7.290 1.00 84.00 105 PRO A N 1
ATOM 894 C CA . PRO A 1 105 ? 17.404 7.905 6.848 1.00 84.00 105 PRO A CA 1
ATOM 895 C C . PRO A 1 105 ? 17.426 8.089 5.325 1.00 84.00 105 PRO A C 1
ATOM 897 O O . PRO A 1 105 ? 18.479 8.276 4.717 1.00 84.00 105 PRO A O 1
ATOM 900 N N . GLY A 1 106 ? 16.243 8.063 4.706 1.00 84.56 106 GLY A N 1
ATOM 901 C CA . GLY A 1 106 ? 16.087 8.248 3.259 1.00 84.56 106 GLY A CA 1
ATOM 902 C C . GLY A 1 106 ? 16.471 7.034 2.407 1.00 84.56 106 GLY A C 1
ATOM 903 O O . GLY A 1 106 ? 16.528 7.161 1.186 1.00 84.56 106 GLY A O 1
ATOM 904 N N . VAL A 1 107 ? 16.726 5.878 3.026 1.00 90.56 107 VAL A N 1
ATOM 905 C CA . VAL A 1 107 ? 16.984 4.614 2.330 1.00 90.56 107 VAL A CA 1
ATOM 906 C C . VAL A 1 107 ? 15.832 3.651 2.594 1.00 90.56 107 VAL A C 1
ATOM 908 O O . VAL A 1 107 ? 15.377 3.483 3.731 1.00 90.56 107 VAL A O 1
ATOM 911 N N . LEU A 1 108 ? 15.349 3.022 1.529 1.00 93.75 108 LEU A N 1
ATOM 912 C CA . LEU A 1 108 ? 14.324 1.988 1.570 1.00 93.75 108 LEU A CA 1
ATOM 913 C C . LEU A 1 108 ? 14.965 0.641 1.278 1.00 93.75 108 LEU A C 1
ATOM 915 O O . LEU A 1 108 ? 15.834 0.547 0.410 1.00 93.75 108 LEU A O 1
ATOM 919 N N . SER A 1 109 ? 14.487 -0.385 1.966 1.00 93.94 109 SER A N 1
ATOM 920 C CA . SER A 1 109 ? 14.830 -1.770 1.680 1.00 93.94 109 SER A CA 1
ATOM 921 C C . SER A 1 109 ? 13.734 -2.387 0.825 1.00 93.94 109 SER A C 1
ATOM 923 O O . SER A 1 109 ? 12.543 -2.192 1.082 1.00 93.94 109 SER A O 1
ATOM 925 N N . VAL A 1 110 ? 14.154 -3.113 -0.202 1.00 94.81 110 VAL A N 1
ATOM 926 C CA . VAL A 1 110 ? 13.278 -3.801 -1.140 1.00 94.81 110 VAL A CA 1
ATOM 927 C C . VAL A 1 110 ? 13.569 -5.283 -1.077 1.00 94.81 110 VAL A C 1
ATOM 929 O O . VAL A 1 110 ? 14.719 -5.707 -1.199 1.00 94.81 110 VAL A O 1
ATOM 932 N N . MET A 1 111 ? 12.507 -6.053 -0.890 1.00 94.62 111 MET A N 1
ATOM 933 C CA . MET A 1 111 ? 12.504 -7.492 -1.084 1.00 94.62 111 MET A CA 1
ATOM 934 C C . MET A 1 111 ? 11.767 -7.793 -2.381 1.00 94.62 111 MET A C 1
ATOM 936 O O . MET A 1 111 ? 10.650 -7.324 -2.588 1.00 94.62 111 MET A O 1
ATOM 940 N N . GLU A 1 112 ? 12.396 -8.577 -3.233 1.00 92.69 112 GLU A N 1
ATOM 941 C CA . GLU A 1 112 ? 11.888 -8.972 -4.533 1.00 92.69 112 GLU A CA 1
ATOM 942 C C . GLU A 1 112 ? 11.585 -10.471 -4.539 1.00 92.69 112 GLU A C 1
ATOM 944 O O . GLU A 1 112 ? 12.421 -11.291 -4.152 1.00 92.69 112 GLU A O 1
ATOM 949 N N . GLU A 1 113 ? 10.377 -10.810 -4.979 1.00 91.19 113 GLU A N 1
ATOM 950 C CA . GLU A 1 113 ? 9.850 -12.166 -5.096 1.00 91.19 113 GLU A CA 1
ATOM 951 C C . GLU A 1 113 ? 9.434 -12.404 -6.553 1.00 91.19 113 GLU A C 1
ATOM 953 O O . GLU A 1 113 ? 8.529 -11.745 -7.065 1.00 91.19 113 GLU A O 1
ATOM 958 N N . ILE A 1 114 ? 10.095 -13.345 -7.229 1.00 86.94 114 ILE A N 1
ATOM 959 C CA . ILE A 1 114 ? 9.789 -13.719 -8.618 1.00 86.94 114 ILE A CA 1
ATOM 960 C C . ILE A 1 114 ? 8.961 -15.002 -8.618 1.00 86.94 114 ILE A C 1
ATOM 962 O O . ILE A 1 114 ? 9.359 -15.986 -7.990 1.00 86.94 114 ILE A O 1
ATOM 966 N N . ASN A 1 115 ? 7.848 -15.016 -9.355 1.00 82.06 115 ASN A N 1
ATOM 967 C CA . ASN A 1 115 ? 6.971 -16.168 -9.595 1.00 82.06 115 ASN A CA 1
ATOM 968 C C . ASN A 1 115 ? 6.540 -16.895 -8.316 1.00 82.06 115 ASN A C 1
ATOM 970 O O . ASN A 1 115 ? 6.422 -18.121 -8.303 1.00 82.06 115 ASN A O 1
ATOM 974 N N . HIS A 1 116 ? 6.359 -16.147 -7.226 1.00 78.06 116 HIS A N 1
ATOM 975 C CA . HIS A 1 116 ? 6.069 -16.694 -5.900 1.00 78.06 116 HIS A CA 1
ATOM 976 C C . HIS A 1 116 ? 7.078 -17.737 -5.406 1.00 78.06 116 HIS A C 1
ATOM 978 O O . HIS A 1 116 ? 6.745 -18.664 -4.664 1.00 78.06 116 HIS A O 1
ATOM 984 N N . SER A 1 117 ? 8.328 -17.612 -5.850 1.00 78.25 117 SER A N 1
ATOM 985 C CA . SER A 1 117 ? 9.407 -18.488 -5.420 1.00 78.25 117 SER A CA 1
ATOM 986 C C . SER A 1 117 ? 9.881 -18.142 -4.009 1.00 78.25 117 SER A C 1
ATOM 988 O O . SER A 1 117 ? 9.759 -17.019 -3.528 1.00 78.25 117 SER A O 1
ATOM 990 N N . THR A 1 118 ? 10.497 -19.120 -3.349 1.00 76.31 118 THR A N 1
ATOM 991 C CA . THR A 1 118 ? 11.155 -18.928 -2.049 1.00 76.31 118 THR A CA 1
ATOM 992 C C . THR A 1 118 ? 12.523 -18.246 -2.165 1.00 76.31 118 THR A C 1
ATOM 994 O O . THR A 1 118 ? 13.176 -18.006 -1.151 1.00 76.31 118 THR A O 1
ATOM 997 N N . HIS A 1 119 ? 12.995 -17.974 -3.385 1.00 79.94 119 HIS A N 1
ATOM 998 C CA . HIS A 1 119 ? 14.273 -17.318 -3.636 1.00 79.94 119 HIS A CA 1
ATOM 999 C C . HIS A 1 119 ? 14.061 -15.808 -3.700 1.00 79.94 119 HIS A C 1
ATOM 1001 O O . HIS A 1 119 ? 13.610 -15.274 -4.707 1.00 79.94 119 HIS A O 1
ATOM 1007 N N . LEU A 1 120 ? 14.380 -15.142 -2.592 1.00 87.44 120 LEU A N 1
ATOM 1008 C CA . LEU A 1 120 ? 14.165 -13.711 -2.419 1.00 87.44 120 LEU A CA 1
ATOM 1009 C C . LEU A 1 120 ? 15.454 -12.937 -2.692 1.00 87.44 120 LEU A C 1
ATOM 1011 O O . LEU A 1 120 ? 16.519 -13.283 -2.170 1.00 87.44 120 LEU A O 1
ATOM 1015 N N . CYS A 1 121 ? 15.344 -11.865 -3.470 1.00 89.88 121 CYS A N 1
ATOM 1016 C CA . CYS A 1 121 ? 16.429 -10.913 -3.687 1.00 89.88 121 CYS A CA 1
ATOM 1017 C C . CYS A 1 121 ? 16.209 -9.666 -2.826 1.00 89.88 121 CYS A C 1
ATOM 1019 O O . CYS A 1 121 ? 15.082 -9.207 -2.654 1.00 89.88 121 CYS A O 1
ATOM 1021 N N . PHE A 1 122 ? 17.292 -9.109 -2.278 1.00 92.38 122 PHE A N 1
ATOM 1022 C CA . PHE A 1 122 ? 17.237 -7.937 -1.406 1.00 92.38 122 PHE A CA 1
ATOM 1023 C C . PHE A 1 122 ? 18.162 -6.847 -1.918 1.00 92.38 122 PHE A C 1
ATOM 1025 O O . PHE A 1 122 ? 19.320 -7.105 -2.250 1.00 92.38 122 PHE A O 1
ATOM 1032 N N . TRP A 1 123 ? 17.661 -5.620 -1.945 1.00 93.31 123 TRP A N 1
ATOM 1033 C CA . TRP A 1 123 ? 18.430 -4.453 -2.358 1.00 93.31 123 TRP A CA 1
ATOM 1034 C C . TRP A 1 123 ? 17.880 -3.181 -1.712 1.00 93.31 123 TRP A C 1
ATOM 1036 O O . TRP A 1 123 ? 16.830 -3.188 -1.072 1.00 93.31 123 TRP A O 1
ATOM 1046 N N . ASN A 1 124 ? 18.625 -2.084 -1.838 1.00 93.81 124 ASN A N 1
ATOM 1047 C CA . ASN A 1 124 ? 18.259 -0.797 -1.255 1.00 93.81 124 ASN A CA 1
ATOM 1048 C C . ASN A 1 124 ? 18.089 0.266 -2.342 1.00 93.81 124 ASN A C 1
ATOM 1050 O O . ASN A 1 124 ? 18.809 0.261 -3.339 1.00 93.81 124 ASN A O 1
ATOM 1054 N N . MET A 1 125 ? 17.192 1.222 -2.107 1.00 93.19 125 MET A N 1
ATOM 1055 C CA . MET A 1 125 ? 17.038 2.426 -2.930 1.00 93.19 125 MET A CA 1
ATOM 1056 C C . MET A 1 125 ? 17.027 3.683 -2.064 1.00 93.19 125 MET A C 1
ATOM 1058 O O . MET A 1 125 ? 16.580 3.652 -0.918 1.00 93.19 125 MET A O 1
ATOM 1062 N N . LYS A 1 126 ? 17.500 4.806 -2.608 1.00 92.94 126 LYS A N 1
ATOM 1063 C CA . LYS A 1 126 ? 17.545 6.093 -1.903 1.00 92.94 126 LYS A CA 1
ATOM 1064 C C . LYS A 1 126 ? 16.465 7.032 -2.435 1.00 92.94 126 LYS A C 1
ATOM 1066 O O . LY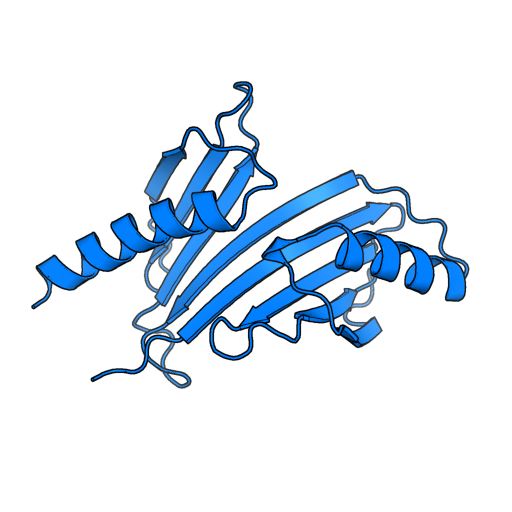S A 1 126 ? 16.746 7.898 -3.258 1.00 92.94 126 LYS A O 1
ATOM 1071 N N . VAL A 1 127 ? 15.236 6.840 -1.965 1.00 90.94 127 VAL A N 1
ATOM 1072 C CA . VAL A 1 127 ? 14.065 7.640 -2.357 1.00 90.94 127 VAL A CA 1
ATOM 1073 C C . VAL A 1 127 ? 13.178 7.938 -1.141 1.00 90.94 127 VAL A C 1
ATOM 1075 O O . VAL A 1 127 ? 13.202 7.185 -0.160 1.00 90.94 127 VAL A O 1
ATOM 1078 N N . PRO A 1 128 ? 12.375 9.017 -1.162 1.00 89.31 128 PRO A N 1
ATOM 1079 C CA . PRO A 1 128 ? 11.399 9.272 -0.110 1.00 89.31 128 PRO A CA 1
ATOM 1080 C C . PRO A 1 128 ? 10.355 8.151 -0.039 1.00 89.31 128 PRO A C 1
ATOM 1082 O O . PRO A 1 128 ? 9.731 7.803 -1.033 1.00 89.31 128 PRO A O 1
ATOM 1085 N N . TYR A 1 129 ? 10.099 7.619 1.160 1.00 87.31 129 TYR A N 1
ATOM 1086 C CA . TYR A 1 129 ? 9.155 6.505 1.343 1.00 87.31 129 TYR A CA 1
ATOM 1087 C C . TYR A 1 129 ? 7.729 6.802 0.849 1.00 87.31 129 TYR A C 1
ATOM 1089 O O . TYR A 1 129 ? 7.000 5.893 0.472 1.00 87.31 129 TYR A O 1
ATOM 1097 N N . HIS A 1 130 ? 7.305 8.064 0.887 1.00 85.25 130 HIS A N 1
ATOM 1098 C CA . HIS A 1 130 ? 5.965 8.479 0.472 1.00 85.25 130 HIS A CA 1
ATOM 1099 C C . HIS A 1 130 ? 5.852 8.749 -1.035 1.00 85.25 130 HIS A C 1
ATOM 1101 O O . HIS A 1 130 ? 4.740 8.934 -1.516 1.00 85.25 130 HIS A O 1
ATOM 1107 N N . ASP A 1 131 ? 6.964 8.758 -1.771 1.00 88.12 131 ASP A N 1
ATOM 1108 C CA . ASP A 1 131 ? 6.973 9.034 -3.204 1.00 88.12 131 ASP A CA 1
ATOM 1109 C C . ASP A 1 131 ? 6.845 7.730 -3.998 1.00 88.12 131 ASP A C 1
ATOM 1111 O O . ASP A 1 131 ? 7.827 7.106 -4.409 1.00 88.12 131 ASP A O 1
ATOM 1115 N N . PHE A 1 132 ? 5.602 7.289 -4.192 1.00 87.62 132 PHE A N 1
ATOM 1116 C CA . PHE A 1 132 ? 5.328 6.110 -5.011 1.00 87.62 132 PHE A CA 1
ATOM 1117 C C . PHE A 1 132 ? 5.762 6.280 -6.466 1.00 87.62 132 PHE A C 1
ATOM 1119 O O . PHE A 1 132 ? 6.078 5.278 -7.100 1.00 87.62 132 PHE A O 1
ATOM 1126 N N . GLY A 1 133 ? 5.796 7.507 -6.994 1.00 87.44 133 GLY A N 1
ATOM 1127 C CA . GLY A 1 133 ? 6.237 7.766 -8.362 1.00 87.44 133 GLY A CA 1
ATOM 1128 C C . GLY A 1 133 ? 7.717 7.434 -8.539 1.00 87.44 133 GLY A C 1
ATOM 1129 O O . GLY A 1 133 ? 8.086 6.697 -9.454 1.00 87.44 133 GLY A O 1
ATOM 1130 N N . GLU A 1 134 ? 8.564 7.906 -7.625 1.00 89.88 134 GLU A N 1
ATOM 1131 C CA . GLU A 1 134 ? 9.998 7.600 -7.636 1.00 89.88 134 GLU A CA 1
ATOM 1132 C C . GLU A 1 134 ? 10.289 6.134 -7.311 1.00 89.88 134 GLU A C 1
ATOM 1134 O O . GLU A 1 134 ? 11.086 5.502 -8.010 1.00 89.88 134 GLU A O 1
ATOM 11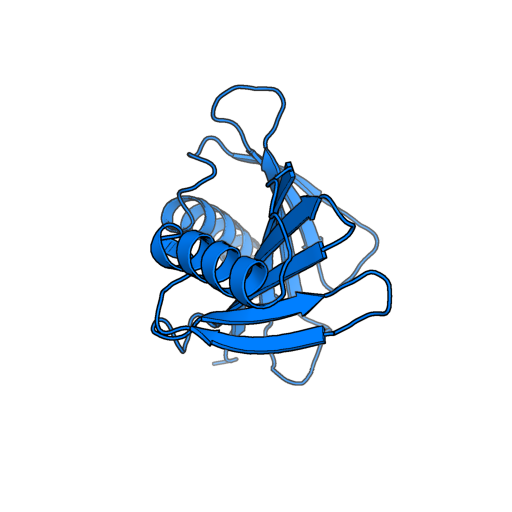39 N N . ILE A 1 135 ? 9.609 5.551 -6.314 1.00 91.50 135 ILE A N 1
ATOM 1140 C CA . ILE A 1 135 ? 9.718 4.109 -6.022 1.00 91.50 135 ILE A CA 1
ATOM 1141 C C . ILE A 1 135 ? 9.378 3.301 -7.278 1.00 91.50 135 ILE A C 1
ATOM 1143 O O . ILE A 1 135 ? 10.097 2.366 -7.642 1.00 91.50 135 ILE A O 1
ATOM 1147 N N . ARG A 1 136 ? 8.307 3.694 -7.976 1.00 89.94 136 ARG A N 1
ATOM 1148 C CA . ARG A 1 136 ? 7.836 3.004 -9.168 1.00 89.94 136 ARG A CA 1
ATOM 1149 C C . ARG A 1 136 ? 8.878 3.020 -10.278 1.00 89.94 136 ARG A C 1
ATOM 1151 O O . ARG A 1 136 ? 9.220 1.941 -10.750 1.00 89.94 136 ARG A O 1
ATOM 1158 N N . LYS A 1 137 ? 9.458 4.182 -10.603 1.00 90.12 137 LYS A N 1
ATOM 1159 C CA . LYS A 1 137 ? 10.531 4.307 -11.613 1.00 90.12 137 LYS A CA 1
ATOM 11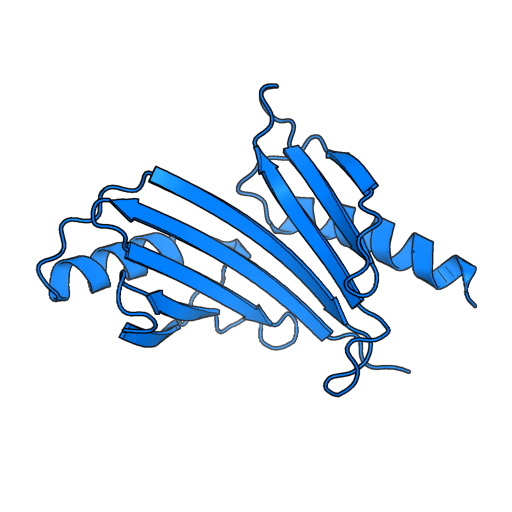60 C C . LYS A 1 137 ? 11.682 3.325 -11.378 1.00 90.12 137 LYS A C 1
ATOM 1162 O O . LYS A 1 137 ? 12.181 2.726 -12.328 1.00 90.12 137 LYS A O 1
ATOM 1167 N N . HIS A 1 138 ? 12.081 3.133 -10.120 1.00 91.19 138 HIS A N 1
ATOM 1168 C CA . HIS A 1 138 ? 13.141 2.188 -9.764 1.00 91.19 138 HIS A CA 1
ATOM 1169 C C . HIS A 1 138 ? 12.698 0.739 -9.984 1.00 91.19 138 HIS A C 1
ATOM 1171 O O . HIS A 1 138 ? 13.415 -0.031 -10.619 1.00 91.19 138 HIS A O 1
ATOM 1177 N N . THR A 1 139 ? 11.507 0.366 -9.505 1.00 91.44 139 THR A N 1
ATOM 1178 C CA . THR A 1 139 ? 10.983 -0.996 -9.708 1.00 91.44 139 THR A CA 1
ATOM 1179 C C . THR A 1 139 ? 10.693 -1.307 -11.181 1.00 91.44 139 THR A C 1
ATOM 1181 O O . THR A 1 139 ? 10.915 -2.436 -11.604 1.00 91.44 139 THR A O 1
ATOM 1184 N N . ASP A 1 140 ? 10.282 -0.311 -11.976 1.00 89.31 140 ASP A N 1
ATOM 1185 C CA . ASP A 1 140 ? 10.061 -0.447 -13.418 1.00 89.31 140 ASP A CA 1
ATOM 1186 C C . ASP A 1 140 ? 11.378 -0.777 -14.118 1.00 89.31 140 ASP A C 1
ATOM 1188 O O . ASP A 1 140 ? 11.441 -1.727 -14.892 1.00 89.31 140 ASP A O 1
ATOM 1192 N N . ALA A 1 141 ? 12.450 -0.036 -13.821 1.00 88.62 141 ALA A N 1
ATOM 1193 C CA . ALA A 1 141 ? 13.764 -0.284 -14.409 1.00 88.62 141 ALA A CA 1
ATOM 1194 C C . ALA A 1 141 ? 14.276 -1.703 -14.109 1.00 88.62 141 ALA A C 1
ATOM 1196 O O . ALA A 1 141 ? 14.806 -2.369 -14.999 1.00 88.62 141 ALA A O 1
ATOM 1197 N N . VAL A 1 142 ? 14.076 -2.180 -12.876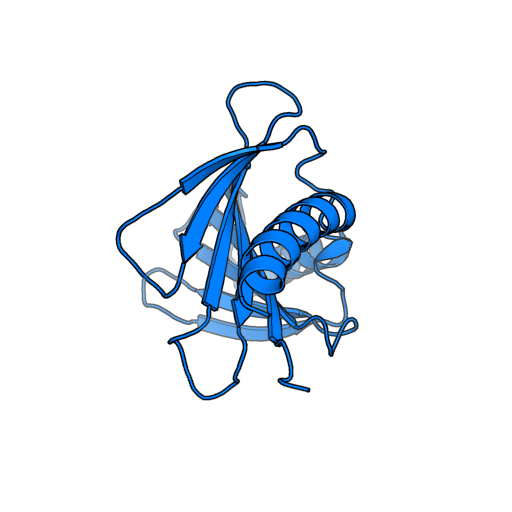 1.00 88.00 142 VAL A N 1
ATOM 1198 C CA . VAL A 1 142 ? 14.440 -3.545 -12.464 1.00 88.00 142 VAL A CA 1
ATOM 1199 C C . VAL A 1 142 ? 13.604 -4.581 -13.218 1.00 88.00 142 VAL A C 1
ATOM 1201 O O . VAL A 1 142 ? 14.167 -5.482 -13.841 1.00 88.00 142 VAL A O 1
ATOM 1204 N N . PHE A 1 143 ? 12.278 -4.417 -13.234 1.00 86.94 143 PHE A N 1
ATOM 1205 C CA . PHE A 1 143 ? 11.371 -5.302 -13.960 1.00 86.94 143 PHE A CA 1
ATOM 1206 C C . PHE A 1 143 ? 11.726 -5.363 -15.454 1.00 86.94 143 PHE A C 1
ATOM 1208 O O . PHE A 1 143 ? 11.983 -6.440 -15.988 1.00 86.94 143 PHE A O 1
ATOM 1215 N N . TYR A 1 144 ? 11.833 -4.223 -16.140 1.00 82.94 144 TYR A N 1
ATOM 1216 C CA . TYR A 1 144 ? 12.185 -4.203 -17.561 1.00 82.94 144 TYR A CA 1
ATOM 1217 C C . TYR A 1 144 ? 13.568 -4.806 -17.829 1.00 82.94 144 TYR A C 1
ATOM 1219 O O . TYR A 1 144 ? 13.715 -5.530 -18.810 1.00 82.94 144 TYR A O 1
ATOM 1227 N N . GLY A 1 145 ? 14.556 -4.590 -16.955 1.00 82.31 145 GLY A N 1
ATOM 1228 C CA . GLY A 1 145 ? 15.878 -5.209 -17.077 1.00 82.31 145 GLY A CA 1
ATOM 1229 C C . GLY A 1 145 ? 15.841 -6.741 -17.029 1.00 82.31 145 GLY A C 1
ATOM 1230 O O . GLY A 1 145 ? 16.522 -7.397 -17.817 1.00 82.31 145 GLY A O 1
ATOM 1231 N N . MET A 1 146 ? 15.005 -7.326 -16.167 1.00 77.75 146 MET A N 1
ATOM 1232 C CA . MET A 1 146 ? 14.842 -8.785 -16.063 1.00 77.75 146 MET A CA 1
ATOM 1233 C C . MET A 1 146 ? 14.195 -9.405 -17.297 1.00 77.75 146 MET A C 1
ATOM 1235 O O . MET A 1 146 ? 14.525 -10.528 -17.679 1.00 77.75 146 MET A O 1
ATOM 1239 N N . PHE A 1 147 ? 13.257 -8.689 -17.916 1.00 70.00 147 PHE A N 1
ATOM 1240 C CA . PHE A 1 147 ? 12.480 -9.217 -19.033 1.00 70.00 147 PHE A CA 1
ATOM 1241 C C . PHE A 1 147 ? 13.049 -8.850 -20.408 1.00 70.00 147 PHE A C 1
ATOM 1243 O O . PHE A 1 147 ? 12.857 -9.619 -21.345 1.00 70.00 147 PHE A O 1
ATOM 1250 N N . GLN A 1 148 ? 13.826 -7.769 -20.542 1.00 59.53 148 GLN A N 1
ATOM 1251 C CA . GLN A 1 148 ? 14.601 -7.497 -21.762 1.00 59.53 148 GLN A CA 1
ATOM 1252 C C . GLN A 1 148 ? 15.699 -8.540 -22.000 1.00 59.53 148 GLN A C 1
ATOM 1254 O O . GLN A 1 148 ? 16.017 -8.825 -23.147 1.00 59.53 148 GLN A O 1
ATOM 1259 N N . GLN A 1 149 ? 16.237 -9.166 -20.948 1.00 52.06 149 GLN A N 1
ATOM 1260 C CA . GLN A 1 149 ? 17.186 -10.280 -21.089 1.00 52.06 149 GLN A CA 1
ATOM 1261 C C . GLN A 1 149 ? 16.541 -11.584 -21.590 1.00 52.06 149 GLN A C 1
ATOM 1263 O O . GLN A 1 149 ? 17.256 -12.524 -21.930 1.00 52.06 149 GLN A O 1
ATOM 1268 N N . LYS A 1 150 ? 15.205 -11.664 -21.617 1.00 49.38 150 LYS A N 1
ATOM 1269 C CA . LYS A 1 150 ? 14.452 -12.844 -22.070 1.00 49.38 150 LYS A CA 1
ATOM 1270 C C . LYS A 1 150 ? 13.927 -12.720 -23.511 1.00 49.38 150 LYS A C 1
ATOM 1272 O O . LYS A 1 150 ? 13.222 -13.631 -23.945 1.00 49.38 150 LYS A O 1
ATOM 1277 N N . ALA A 1 151 ? 14.228 -11.622 -24.215 1.00 43.00 151 ALA A N 1
ATOM 1278 C CA . ALA A 1 151 ? 13.802 -11.351 -25.593 1.00 43.00 151 ALA A CA 1
ATOM 1279 C C . ALA A 1 151 ? 14.923 -11.593 -26.612 1.00 43.00 151 ALA A C 1
ATOM 1281 O O . ALA A 1 151 ? 16.091 -11.277 -26.294 1.00 43.00 151 ALA A O 1
#

Foldseek 3Di:
DQDKKKKKWKWWAWPQQKIWIWIDIPVHQQWTKIWIAHPVGTDDIDIDRDGLQQVPRVVVVVCVVCVVVVHRTDTDDMKIKMKIDRDPPDLQAMKMWIWADDPDPQKIKIWIQGSNDPDIDIDIDRHDPSRPVVVVVVVVVVSCVVVVVVD